Protein AF-A0A3D1RL60-F1 (afdb_monomer_lite)

Foldseek 3Di:
DDACADPVRHGAAEDEAELDPCRVVVLVVCVVVPHQEYEHDDPDQPDPSNVVVVVVCCVVPVNHHYHTDDPPDD

Secondary structure (DSSP, 8-state):
----B-TTSPBP-EEEE-SSTTHHHHHHHHHHTT-SEEEE--S-TTSHHHHHHHHHHHHH-TTSEEEE---S--

Sequence (74 aa):
PRAAKDLKGRLVVGAAVGVTKDTMERVKALKEAGADVIVVDTAHGHSLGVIKMVGYIKEKFPEVEVIAGNVATA

Structure (mmCIF, N/CA/C/O backbone):
data_AF-A0A3D1RL60-F1
#
_entry.id   AF-A0A3D1RL60-F1
#
loop_
_atom_site.group_PDB
_atom_site.id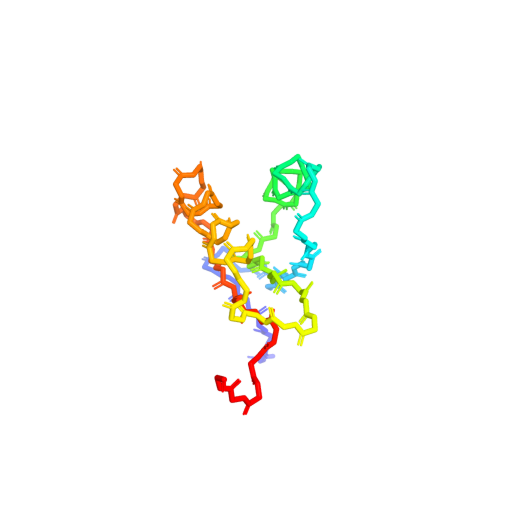
_atom_site.type_symbol
_atom_site.label_atom_id
_atom_site.label_alt_id
_atom_site.label_comp_id
_atom_site.label_asym_id
_atom_site.label_entity_id
_atom_site.label_seq_id
_atom_site.pdbx_PDB_ins_code
_atom_site.Cartn_x
_atom_site.Cartn_y
_atom_site.Cartn_z
_atom_site.occupancy
_atom_site.B_iso_or_equiv
_atom_site.auth_seq_id
_atom_site.auth_comp_id
_atom_site.auth_asym_id
_atom_site.auth_atom_id
_atom_site.pdbx_PDB_model_num
ATOM 1 N N . PRO A 1 1 ? -28.147 3.269 4.004 1.00 84.06 1 PRO A N 1
ATOM 2 C CA . PRO A 1 1 ? -28.107 1.803 4.245 1.00 84.06 1 PRO A CA 1
ATOM 3 C C . PRO A 1 1 ? -27.025 1.004 3.479 1.00 84.06 1 PRO A C 1
ATOM 5 O O . PRO A 1 1 ? -26.822 -0.146 3.837 1.00 84.06 1 PRO A O 1
ATOM 8 N N . ARG A 1 2 ? -26.323 1.556 2.469 1.00 94.31 2 ARG A N 1
ATOM 9 C CA . ARG A 1 2 ? -25.299 0.824 1.678 1.00 94.31 2 ARG A CA 1
ATOM 10 C C . ARG A 1 2 ? -23.905 1.483 1.678 1.00 94.31 2 ARG A C 1
ATOM 12 O O . ARG A 1 2 ? -23.210 1.454 0.672 1.00 94.31 2 ARG A O 1
ATOM 19 N N . ALA A 1 3 ? -23.525 2.144 2.771 1.00 96.62 3 ALA A N 1
ATOM 20 C CA . ALA A 1 3 ? -22.188 2.735 2.876 1.00 96.62 3 ALA A CA 1
ATOM 21 C C . ALA A 1 3 ? -21.129 1.631 3.033 1.00 96.62 3 ALA A C 1
ATOM 23 O O . ALA A 1 3 ? -21.344 0.709 3.821 1.00 96.62 3 ALA A O 1
ATOM 24 N N . ALA A 1 4 ? -20.002 1.745 2.326 1.00 97.12 4 ALA A N 1
ATOM 25 C CA . ALA A 1 4 ? -18.847 0.873 2.520 1.00 97.12 4 ALA A CA 1
ATOM 26 C C . ALA A 1 4 ? -18.206 1.197 3.871 1.00 97.12 4 ALA A C 1
ATOM 28 O O . ALA A 1 4 ? -17.702 2.305 4.073 1.00 97.12 4 ALA A O 1
ATOM 29 N N . LYS A 1 5 ? -18.287 0.251 4.807 1.00 96.88 5 LYS A N 1
ATOM 30 C CA . LYS A 1 5 ? -17.782 0.413 6.166 1.00 96.88 5 LYS A CA 1
ATOM 31 C C . LYS A 1 5 ? -16.867 -0.736 6.557 1.00 96.88 5 LYS A C 1
ATOM 33 O O . LYS A 1 5 ? -17.105 -1.868 6.141 1.00 96.88 5 LYS A O 1
ATOM 38 N N . ASP A 1 6 ? -15.861 -0.432 7.364 1.00 94.44 6 ASP A N 1
ATOM 39 C CA . ASP A 1 6 ? -14.996 -1.429 7.987 1.00 94.44 6 ASP A CA 1
ATOM 40 C C . ASP A 1 6 ? -15.710 -2.152 9.151 1.00 94.44 6 ASP A C 1
ATOM 42 O O . ASP A 1 6 ? -16.843 -1.829 9.528 1.00 94.44 6 ASP A O 1
ATOM 46 N N . LEU A 1 7 ? -15.024 -3.120 9.769 1.00 92.50 7 LEU A N 1
ATOM 47 C CA . LEU A 1 7 ? -15.534 -3.866 10.931 1.00 92.50 7 LEU A CA 1
ATOM 48 C C . LEU A 1 7 ? -15.776 -2.987 12.174 1.00 92.50 7 LEU A C 1
ATOM 50 O O . LEU A 1 7 ? -16.427 -3.427 13.119 1.00 92.50 7 LEU A O 1
ATOM 54 N N . LYS A 1 8 ? -15.265 -1.751 12.188 1.00 93.25 8 LYS A N 1
ATOM 55 C CA . LYS A 1 8 ? -15.441 -0.764 13.263 1.00 93.25 8 LYS A CA 1
ATOM 56 C C . LYS A 1 8 ? -16.553 0.244 12.943 1.00 93.25 8 LYS A C 1
ATOM 58 O O . LYS A 1 8 ? -16.803 1.149 13.735 1.00 93.25 8 LYS A O 1
ATOM 63 N N . GLY A 1 9 ? -17.223 0.107 11.797 1.00 95.31 9 GLY A N 1
ATOM 64 C CA . GLY A 1 9 ? -18.295 0.992 11.349 1.00 95.31 9 GLY A CA 1
ATOM 65 C C . GLY A 1 9 ? -17.833 2.318 10.731 1.00 95.31 9 GLY A C 1
ATOM 66 O O . GLY A 1 9 ? -18.691 3.157 10.431 1.00 95.31 9 GLY A O 1
ATOM 67 N N . ARG A 1 10 ? -16.523 2.513 10.521 1.00 96.38 10 ARG A N 1
ATOM 68 C CA . ARG A 1 10 ? -15.939 3.684 9.840 1.00 96.38 10 ARG A CA 1
ATOM 69 C C . ARG A 1 10 ? -16.069 3.520 8.329 1.00 96.38 10 ARG A C 1
ATOM 71 O O . ARG A 1 10 ? -16.181 2.398 7.854 1.00 96.38 10 ARG A O 1
ATOM 78 N N . LEU A 1 11 ? -16.064 4.617 7.571 1.00 97.31 11 LEU A N 1
ATOM 79 C CA . LEU A 1 11 ? -16.010 4.532 6.107 1.00 97.31 11 LEU A CA 1
ATOM 80 C C . LEU A 1 11 ? -14.675 3.928 5.664 1.00 97.31 11 LEU A C 1
ATOM 82 O O . LEU A 1 11 ? -13.644 4.293 6.222 1.00 97.31 11 LEU A O 1
ATOM 86 N N . VAL A 1 12 ? -14.715 3.043 4.666 1.00 97.56 12 VAL A N 1
ATOM 87 C CA . VAL A 1 12 ? -13.502 2.435 4.097 1.00 97.56 12 VAL A CA 1
ATOM 88 C C . VAL A 1 12 ? -12.715 3.476 3.306 1.00 97.56 12 VAL A C 1
ATOM 90 O O . VAL A 1 12 ? -13.293 4.204 2.494 1.00 97.56 12 VAL A O 1
ATOM 93 N N . VAL A 1 13 ? -11.400 3.514 3.510 1.00 97.94 13 VAL A N 1
ATOM 94 C CA . VAL A 1 13 ? -10.481 4.432 2.829 1.00 97.94 13 VAL A CA 1
ATOM 95 C C . VAL A 1 13 ? -9.324 3.660 2.200 1.00 97.94 13 VAL A C 1
ATOM 97 O O . VAL A 1 13 ? -8.641 2.882 2.862 1.00 97.94 13 VAL A O 1
ATOM 100 N N . GLY A 1 14 ? -9.074 3.921 0.917 1.00 98.00 14 GLY A N 1
ATOM 101 C CA . GLY A 1 14 ? -7.878 3.466 0.211 1.00 98.00 14 GLY A CA 1
ATOM 102 C C . GLY A 1 14 ? -6.947 4.625 -0.125 1.00 98.00 14 GLY A C 1
ATOM 103 O O . GLY A 1 14 ? -7.406 5.744 -0.352 1.00 98.00 14 GLY A O 1
ATOM 104 N N . ALA A 1 15 ? -5.644 4.353 -0.178 1.00 98.44 15 ALA A N 1
ATOM 105 C CA . ALA A 1 15 ? -4.635 5.335 -0.565 1.00 98.44 15 ALA A CA 1
ATOM 106 C C . ALA A 1 15 ? -3.606 4.733 -1.530 1.00 98.44 15 ALA A C 1
ATOM 108 O O . ALA A 1 15 ? -3.218 3.574 -1.394 1.00 98.44 15 ALA A O 1
ATOM 109 N N . ALA A 1 16 ? -3.159 5.528 -2.502 1.00 98.19 16 ALA A N 1
ATOM 110 C CA . ALA A 1 16 ? -2.181 5.107 -3.499 1.00 98.19 16 ALA A CA 1
ATOM 111 C C . ALA A 1 16 ? -0.760 5.555 -3.133 1.00 98.19 16 ALA A C 1
ATOM 113 O O . ALA A 1 16 ? -0.547 6.652 -2.609 1.00 98.19 16 ALA A O 1
ATOM 114 N N . VAL A 1 17 ? 0.217 4.712 -3.453 1.00 97.94 17 VAL A N 1
ATOM 115 C CA . VAL A 1 17 ? 1.651 4.988 -3.327 1.00 97.94 17 VAL A CA 1
ATOM 116 C C . VAL A 1 17 ? 2.389 4.518 -4.581 1.00 97.94 17 VAL A C 1
ATOM 118 O O . VAL A 1 17 ? 1.945 3.595 -5.258 1.00 97.94 17 VAL A O 1
ATOM 121 N N . GLY A 1 18 ? 3.526 5.146 -4.882 1.00 96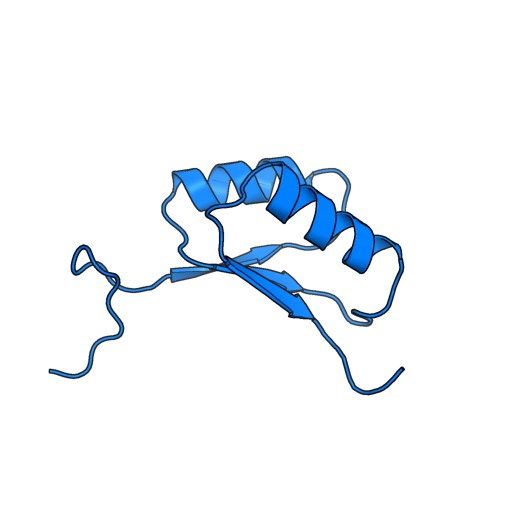.31 18 GLY A N 1
ATOM 122 C CA . GLY A 1 18 ? 4.424 4.700 -5.951 1.00 96.31 18 GLY A CA 1
ATOM 123 C C . GLY A 1 18 ? 5.397 3.611 -5.485 1.00 96.31 18 GLY A C 1
ATOM 124 O O . GLY A 1 18 ? 5.134 2.879 -4.536 1.00 96.31 18 GLY A O 1
ATOM 125 N N . VAL A 1 19 ? 6.556 3.528 -6.149 1.00 95.75 19 VAL A N 1
ATOM 126 C CA . VAL A 1 19 ? 7.640 2.569 -5.832 1.00 95.75 19 VAL A CA 1
ATOM 127 C C . VAL A 1 19 ? 8.993 3.245 -5.572 1.00 95.75 19 VAL A C 1
ATOM 129 O O . VAL A 1 19 ? 10.056 2.646 -5.727 1.00 95.75 19 VAL A O 1
ATOM 132 N N . THR A 1 20 ? 8.976 4.523 -5.197 1.00 94.12 20 THR A N 1
ATOM 133 C CA . THR A 1 20 ? 10.173 5.309 -4.867 1.00 94.12 20 THR A CA 1
ATOM 134 C C . THR A 1 20 ? 10.710 4.971 -3.472 1.00 94.12 20 THR A C 1
ATOM 136 O O . THR A 1 20 ? 10.061 4.278 -2.686 1.00 94.12 20 THR A O 1
ATOM 139 N N . LYS A 1 21 ? 11.913 5.456 -3.139 1.00 91.81 21 LYS A N 1
ATOM 140 C CA . LYS A 1 21 ? 12.598 5.139 -1.870 1.00 91.81 21 LYS A CA 1
ATOM 141 C C . LYS A 1 21 ? 11.804 5.543 -0.618 1.00 91.81 21 LYS A C 1
ATOM 143 O O . LYS A 1 21 ? 11.915 4.876 0.401 1.00 91.81 21 LYS A O 1
ATOM 148 N N . ASP A 1 22 ? 10.990 6.590 -0.708 1.00 95.38 22 ASP A N 1
ATOM 149 C CA . ASP A 1 22 ? 10.148 7.120 0.372 1.00 95.38 22 ASP A CA 1
ATOM 150 C C . ASP A 1 22 ? 8.798 6.391 0.522 1.00 95.38 22 ASP A C 1
ATOM 152 O O . ASP A 1 22 ? 8.014 6.705 1.417 1.00 95.38 22 ASP A O 1
ATOM 156 N N . THR A 1 23 ? 8.508 5.390 -0.319 1.00 96.69 23 THR A N 1
ATOM 157 C CA . THR A 1 23 ? 7.217 4.676 -0.312 1.00 96.69 23 THR A CA 1
ATOM 158 C C . THR A 1 23 ? 6.884 4.087 1.057 1.00 96.69 23 THR A C 1
ATOM 160 O O . THR A 1 23 ? 5.756 4.224 1.520 1.00 96.69 23 THR A O 1
ATOM 163 N N . MET A 1 24 ? 7.852 3.482 1.750 1.00 97.44 24 MET A N 1
ATOM 164 C CA . MET A 1 24 ? 7.597 2.852 3.052 1.00 97.44 24 MET A CA 1
ATOM 165 C C . MET A 1 24 ? 7.236 3.860 4.149 1.00 97.44 24 MET A C 1
ATOM 167 O O . MET A 1 24 ? 6.420 3.549 5.017 1.00 97.44 24 MET A O 1
ATOM 171 N N . GLU A 1 25 ? 7.796 5.071 4.098 1.00 97.81 25 GLU A N 1
ATOM 172 C CA . GLU A 1 25 ? 7.435 6.152 5.021 1.00 97.81 25 GLU A CA 1
ATOM 173 C C . GLU A 1 25 ? 5.994 6.609 4.773 1.00 97.81 25 GLU A C 1
ATOM 175 O O . GLU A 1 25 ? 5.218 6.756 5.718 1.00 97.81 25 GLU A O 1
ATOM 180 N N . ARG A 1 26 ? 5.599 6.730 3.499 1.00 98.12 26 ARG A N 1
ATOM 181 C CA . ARG A 1 26 ? 4.218 7.059 3.118 1.00 98.12 26 ARG A CA 1
ATOM 182 C C . ARG A 1 26 ? 3.231 5.975 3.532 1.00 98.12 26 ARG A C 1
ATOM 184 O O . ARG A 1 26 ? 2.200 6.295 4.112 1.00 98.12 26 ARG A O 1
ATOM 191 N N . VAL A 1 27 ? 3.545 4.704 3.280 1.00 98.19 27 VAL A N 1
ATOM 192 C CA . VAL A 1 27 ? 2.698 3.568 3.685 1.00 98.19 27 VAL A CA 1
ATOM 193 C C . VAL A 1 27 ? 2.485 3.569 5.195 1.00 98.19 27 VAL A C 1
ATOM 195 O O . VAL A 1 27 ? 1.350 3.437 5.649 1.00 98.19 27 VAL A O 1
ATOM 198 N N . LYS A 1 28 ? 3.553 3.783 5.975 1.00 98.12 28 LYS A N 1
ATOM 199 C CA . LYS A 1 28 ? 3.455 3.899 7.431 1.00 98.12 28 LYS A CA 1
ATOM 200 C C . LYS A 1 28 ? 2.511 5.034 7.838 1.00 98.12 28 LYS A C 1
ATOM 202 O O . LYS A 1 28 ? 1.592 4.795 8.616 1.00 98.12 28 LYS A O 1
ATOM 207 N N . ALA A 1 29 ? 2.707 6.232 7.287 1.00 98.38 29 ALA A N 1
ATOM 208 C CA . ALA A 1 29 ? 1.887 7.396 7.613 1.00 98.38 29 ALA A CA 1
ATOM 209 C C . ALA A 1 29 ? 0.404 7.191 7.250 1.00 98.38 29 ALA A C 1
ATOM 211 O O . ALA A 1 29 ? -0.480 7.536 8.029 1.00 98.38 29 ALA A O 1
ATOM 212 N N . LEU A 1 30 ? 0.118 6.584 6.094 1.00 98.25 30 LEU A N 1
ATOM 213 C CA . LEU A 1 30 ? -1.248 6.304 5.638 1.00 98.25 30 LEU A CA 1
ATOM 214 C C . LEU A 1 30 ? -1.942 5.248 6.505 1.00 98.25 30 LEU A C 1
ATOM 216 O O . LEU A 1 30 ? -3.105 5.415 6.871 1.00 98.25 30 LEU A O 1
ATOM 220 N N . LYS A 1 31 ? -1.222 4.190 6.884 1.00 96.81 31 LYS A N 1
ATOM 221 C CA . LYS A 1 31 ? -1.709 3.186 7.834 1.00 96.81 31 LYS A CA 1
ATOM 222 C C . LYS A 1 31 ? -2.031 3.820 9.190 1.00 96.81 31 LYS A C 1
ATOM 224 O O . LYS A 1 31 ? -3.091 3.559 9.751 1.00 96.81 31 LYS A O 1
ATOM 229 N N . GLU A 1 32 ? -1.136 4.656 9.718 1.00 97.31 32 GLU A N 1
ATOM 230 C CA . GLU A 1 32 ? -1.343 5.369 10.988 1.00 97.31 32 GLU A CA 1
ATOM 231 C C . GLU A 1 32 ? -2.532 6.339 10.916 1.00 97.31 32 GLU A C 1
ATOM 233 O O . GLU A 1 32 ? -3.286 6.456 11.880 1.00 97.31 32 GLU A O 1
ATOM 238 N N . ALA A 1 33 ? -2.765 6.956 9.753 1.00 97.25 33 ALA A N 1
ATOM 239 C CA . ALA A 1 33 ? -3.957 7.758 9.478 1.00 97.25 33 ALA A CA 1
ATOM 240 C C . ALA A 1 33 ? -5.246 6.921 9.330 1.00 97.25 33 ALA A C 1
ATOM 242 O O . ALA A 1 33 ? -6.345 7.476 9.318 1.00 97.25 33 ALA A O 1
ATOM 243 N N . GLY A 1 34 ? -5.131 5.592 9.256 1.00 95.75 34 GLY A N 1
ATOM 244 C CA . GLY A 1 34 ? -6.256 4.664 9.235 1.00 95.75 34 GLY A CA 1
ATOM 245 C C . GLY A 1 34 ? -6.727 4.246 7.846 1.00 95.75 34 GLY A C 1
ATOM 246 O O . GLY A 1 34 ? -7.883 3.844 7.739 1.00 95.75 34 GLY A O 1
ATOM 247 N N . ALA A 1 35 ? -5.877 4.330 6.816 1.00 97.50 35 ALA A N 1
ATOM 248 C CA . ALA A 1 35 ? -6.163 3.721 5.518 1.00 97.50 35 ALA A CA 1
ATOM 249 C C . ALA A 1 35 ? -6.301 2.195 5.659 1.00 97.50 35 ALA A C 1
ATOM 251 O O . ALA A 1 35 ? -5.460 1.544 6.281 1.00 97.50 35 ALA A O 1
ATOM 252 N N . ASP A 1 36 ? -7.352 1.634 5.064 1.00 96.94 36 ASP A N 1
ATOM 253 C CA . ASP A 1 36 ? -7.667 0.204 5.134 1.00 96.94 36 ASP A CA 1
ATOM 254 C C . ASP A 1 36 ? -6.958 -0.595 4.030 1.00 96.94 36 ASP A C 1
ATOM 256 O O . ASP A 1 36 ? -6.671 -1.779 4.198 1.00 96.94 36 ASP A O 1
ATOM 260 N N . VAL A 1 37 ? -6.660 0.054 2.898 1.00 97.94 37 VAL A N 1
ATOM 261 C CA . VAL A 1 37 ? -5.988 -0.562 1.748 1.00 97.94 37 VAL A CA 1
ATOM 262 C C . VAL A 1 37 ? -4.956 0.378 1.133 1.00 97.94 37 VAL A C 1
ATOM 264 O O . VAL A 1 37 ? -5.182 1.586 1.004 1.00 97.94 37 VAL A O 1
ATOM 267 N N . ILE A 1 38 ? -3.825 -0.189 0.718 1.00 98.56 38 ILE A N 1
ATOM 268 C CA . ILE A 1 38 ? -2.773 0.512 -0.016 1.00 98.56 38 ILE A CA 1
ATOM 269 C C . ILE A 1 38 ? -2.730 0.005 -1.454 1.00 98.56 38 ILE A C 1
ATOM 271 O O . ILE A 1 38 ? -2.613 -1.193 -1.704 1.00 98.56 38 ILE A O 1
ATOM 275 N N . VAL A 1 39 ? -2.789 0.928 -2.408 1.00 98.44 39 VAL A N 1
ATOM 276 C CA . VAL A 1 39 ? -2.637 0.633 -3.835 1.00 98.44 39 VAL A CA 1
ATOM 277 C C . VAL A 1 39 ? -1.215 0.984 -4.257 1.00 98.44 39 VAL A C 1
ATOM 279 O O . VAL A 1 39 ? -0.803 2.135 -4.123 1.00 98.44 39 VAL A O 1
ATOM 282 N N . VAL A 1 40 ? -0.460 0.012 -4.766 1.00 97.88 40 VAL A N 1
ATOM 283 C CA . VAL A 1 40 ? 0.819 0.284 -5.435 1.00 97.88 40 VAL A CA 1
ATOM 284 C C . VAL A 1 40 ? 0.498 0.675 -6.872 1.00 97.88 40 VAL A C 1
ATOM 286 O O . VAL A 1 40 ? 0.181 -0.183 -7.694 1.00 97.88 40 VAL A O 1
ATOM 289 N N . ASP A 1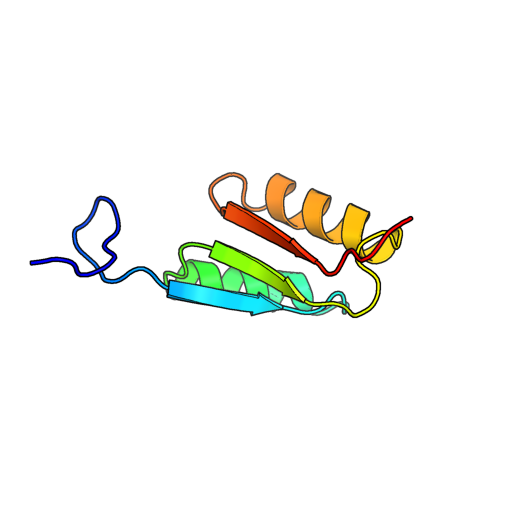 41 ? 0.531 1.977 -7.136 1.00 97.00 41 ASP A N 1
ATOM 290 C CA . ASP A 1 41 ? 0.131 2.586 -8.401 1.00 97.00 41 ASP A CA 1
ATOM 291 C C . ASP A 1 41 ? 1.342 2.772 -9.317 1.00 97.00 41 ASP A C 1
ATOM 293 O O . ASP A 1 41 ? 2.248 3.567 -9.046 1.00 97.00 41 ASP A O 1
ATOM 297 N N . THR A 1 42 ? 1.375 1.998 -10.403 1.00 94.12 42 THR A N 1
ATOM 298 C CA . THR A 1 42 ? 2.414 2.087 -11.430 1.00 94.12 42 THR A CA 1
ATOM 299 C C . THR A 1 42 ? 1.861 1.779 -12.816 1.00 94.12 42 THR A C 1
ATOM 301 O O . THR A 1 42 ? 0.898 1.032 -12.969 1.00 94.12 42 THR A O 1
ATOM 304 N N . ALA A 1 43 ? 2.535 2.271 -13.859 1.00 92.88 43 ALA A N 1
ATOM 305 C CA . ALA A 1 43 ? 2.185 1.922 -15.237 1.00 92.88 43 ALA A CA 1
ATOM 306 C C . ALA A 1 43 ? 2.456 0.439 -15.582 1.00 92.88 43 ALA A C 1
ATOM 308 O O . ALA A 1 43 ? 1.736 -0.132 -16.395 1.00 92.88 43 ALA A O 1
ATOM 309 N N . HIS A 1 44 ? 3.476 -0.187 -14.971 1.00 92.19 44 HIS A N 1
ATOM 310 C CA . HIS A 1 44 ? 3.920 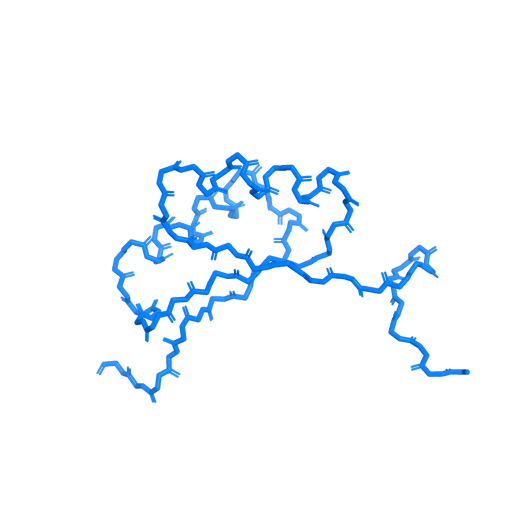-1.558 -15.271 1.00 92.19 44 HIS A CA 1
ATOM 311 C C . HIS A 1 44 ? 4.113 -2.378 -13.981 1.00 92.19 44 HIS A C 1
ATOM 313 O O . HIS A 1 44 ? 5.218 -2.495 -13.437 1.00 92.19 44 HIS A O 1
ATOM 319 N N . GLY A 1 45 ? 3.023 -2.979 -13.503 1.00 92.50 45 GLY A N 1
ATOM 320 C CA . GLY A 1 45 ? 2.948 -3.694 -12.226 1.00 92.50 45 GLY A CA 1
ATOM 321 C C . GLY A 1 45 ? 3.749 -4.999 -12.160 1.00 92.50 45 GLY A C 1
ATOM 322 O O . GLY A 1 45 ? 4.067 -5.470 -11.074 1.00 92.50 45 GLY A O 1
ATOM 323 N N . HIS A 1 46 ? 4.129 -5.570 -13.306 1.00 92.94 46 HIS A N 1
ATOM 324 C CA . HIS A 1 46 ? 4.954 -6.784 -13.375 1.00 92.94 46 HIS A CA 1
ATOM 325 C C . HIS A 1 46 ? 6.451 -6.516 -13.125 1.00 92.94 46 HIS A C 1
ATOM 327 O O . HIS A 1 46 ? 7.255 -7.448 -13.102 1.00 92.94 46 HIS A O 1
ATOM 333 N N . SER A 1 47 ? 6.858 -5.251 -12.966 1.00 93.81 47 SER A N 1
ATOM 334 C CA . SER A 1 47 ? 8.265 -4.910 -12.757 1.00 93.81 47 SER A CA 1
ATOM 335 C C . SER A 1 47 ? 8.792 -5.440 -11.418 1.00 93.81 47 SER A C 1
ATOM 337 O O . SER A 1 47 ? 8.097 -5.457 -10.399 1.00 93.81 47 SER A O 1
ATOM 339 N N . LEU A 1 48 ? 10.076 -5.816 -11.386 1.00 94.19 48 LEU A N 1
ATOM 340 C CA . LEU A 1 48 ? 10.713 -6.336 -10.172 1.00 94.19 48 LEU A CA 1
ATOM 341 C C . LEU A 1 48 ? 10.639 -5.346 -8.995 1.00 94.19 48 LEU A C 1
ATOM 343 O O . LEU A 1 48 ? 10.541 -5.767 -7.845 1.00 94.19 48 LEU A O 1
ATOM 347 N N . GLY A 1 49 ? 10.676 -4.039 -9.274 1.00 94.06 49 GLY A N 1
ATOM 348 C CA . GLY A 1 49 ? 10.530 -2.999 -8.253 1.00 94.06 49 GLY A CA 1
ATOM 349 C C . GLY A 1 49 ? 9.167 -3.044 -7.562 1.00 94.06 49 GLY A C 1
ATOM 350 O O . GLY A 1 49 ? 9.112 -2.982 -6.337 1.00 94.06 49 GLY A O 1
ATOM 351 N N . VAL A 1 50 ? 8.087 -3.232 -8.328 1.00 95.75 50 VAL A N 1
ATOM 352 C CA . VAL A 1 50 ? 6.723 -3.373 -7.791 1.00 95.75 50 VAL A CA 1
ATOM 353 C C . VAL A 1 50 ? 6.594 -4.650 -6.974 1.00 95.75 50 VAL A C 1
ATOM 355 O O . VAL A 1 50 ? 6.155 -4.591 -5.829 1.00 95.75 50 VAL A O 1
ATOM 358 N N . ILE A 1 51 ? 7.043 -5.788 -7.513 1.00 95.81 51 ILE A N 1
ATOM 359 C CA . ILE A 1 51 ? 6.966 -7.085 -6.821 1.00 95.81 51 ILE A CA 1
ATOM 360 C C . ILE A 1 51 ? 7.701 -7.024 -5.474 1.00 95.81 51 ILE A C 1
ATOM 362 O O . ILE A 1 51 ? 7.158 -7.434 -4.447 1.00 95.81 51 ILE A O 1
ATOM 366 N N . LYS A 1 52 ? 8.915 -6.455 -5.456 1.00 96.50 52 LYS A N 1
ATOM 367 C CA . LYS A 1 52 ? 9.678 -6.250 -4.217 1.00 96.50 52 LYS A CA 1
ATOM 368 C C . LYS A 1 52 ? 8.966 -5.299 -3.261 1.00 96.50 52 LYS A C 1
ATOM 370 O O . LYS A 1 52 ? 8.897 -5.601 -2.077 1.00 96.50 52 LYS A O 1
ATOM 375 N N . MET A 1 53 ? 8.420 -4.187 -3.756 1.00 97.12 53 MET A N 1
ATOM 376 C CA . MET A 1 53 ? 7.702 -3.223 -2.919 1.00 97.12 53 MET A CA 1
ATOM 377 C C . MET A 1 53 ? 6.476 -3.852 -2.251 1.00 97.12 53 MET A C 1
ATOM 379 O O . MET A 1 53 ? 6.303 -3.704 -1.047 1.00 97.12 53 MET A O 1
ATOM 383 N N . VAL A 1 54 ? 5.665 -4.611 -2.994 1.00 97.50 54 VAL A N 1
ATOM 384 C CA . VAL A 1 54 ? 4.513 -5.343 -2.439 1.00 97.50 54 VAL A CA 1
ATOM 385 C C . VAL A 1 54 ? 4.968 -6.310 -1.342 1.00 97.50 54 VAL A C 1
ATOM 387 O O . VAL A 1 54 ? 4.385 -6.321 -0.256 1.00 97.50 54 VAL A O 1
ATOM 390 N N . GLY A 1 55 ? 6.044 -7.065 -1.591 1.00 97.38 55 GLY A N 1
ATOM 391 C CA . GLY A 1 55 ? 6.652 -7.949 -0.595 1.00 97.38 55 GLY A CA 1
ATOM 392 C C . GLY A 1 55 ? 7.085 -7.205 0.670 1.00 97.38 55 GLY A C 1
ATOM 393 O O . GLY A 1 55 ? 6.707 -7.598 1.769 1.00 97.38 55 GLY A O 1
ATOM 394 N N . TYR A 1 56 ? 7.799 -6.087 0.524 1.00 97.19 56 TYR A N 1
ATOM 395 C CA . TYR A 1 56 ? 8.257 -5.277 1.655 1.00 97.19 56 TYR A CA 1
ATOM 396 C C . TYR A 1 56 ? 7.111 -4.648 2.449 1.00 97.19 56 TYR A C 1
ATOM 398 O O . TYR A 1 56 ? 7.182 -4.591 3.678 1.00 97.19 56 TYR A O 1
ATOM 406 N N . ILE A 1 57 ? 6.037 -4.211 1.783 1.00 97.81 57 ILE A N 1
ATOM 407 C CA . ILE A 1 57 ? 4.842 -3.706 2.465 1.00 97.81 57 ILE A CA 1
ATOM 408 C C . ILE A 1 57 ? 4.219 -4.819 3.311 1.00 97.81 57 ILE A C 1
ATOM 410 O O . ILE A 1 57 ? 3.981 -4.598 4.496 1.00 97.81 57 ILE A O 1
ATOM 414 N N . LYS A 1 58 ? 4.006 -6.019 2.752 1.00 97.62 58 LYS A N 1
ATOM 415 C CA . LYS A 1 58 ? 3.409 -7.144 3.494 1.00 97.62 58 LYS A CA 1
ATOM 416 C C . LYS A 1 58 ? 4.318 -7.691 4.595 1.00 97.62 58 LYS A C 1
ATOM 418 O O . LYS A 1 58 ? 3.805 -8.123 5.620 1.00 97.62 58 LYS A O 1
ATOM 423 N N . GLU A 1 59 ? 5.637 -7.654 4.418 1.00 97.88 59 GLU A N 1
ATOM 424 C CA . GLU A 1 59 ? 6.596 -8.038 5.460 1.00 97.88 59 GLU A CA 1
ATOM 425 C C . GLU A 1 59 ? 6.546 -7.066 6.647 1.00 97.88 59 GLU A C 1
ATOM 427 O O . GLU A 1 59 ? 6.520 -7.485 7.804 1.00 97.88 59 GLU A O 1
ATOM 432 N N . LYS A 1 60 ? 6.509 -5.755 6.374 1.00 97.31 60 LYS A N 1
ATOM 433 C CA . LYS A 1 60 ? 6.535 -4.723 7.419 1.00 97.31 60 LYS A CA 1
ATOM 434 C C . LYS A 1 60 ? 5.172 -4.489 8.072 1.00 97.31 60 LYS A C 1
ATOM 436 O O . LYS A 1 60 ? 5.117 -4.155 9.256 1.00 97.31 60 LYS A O 1
ATOM 441 N N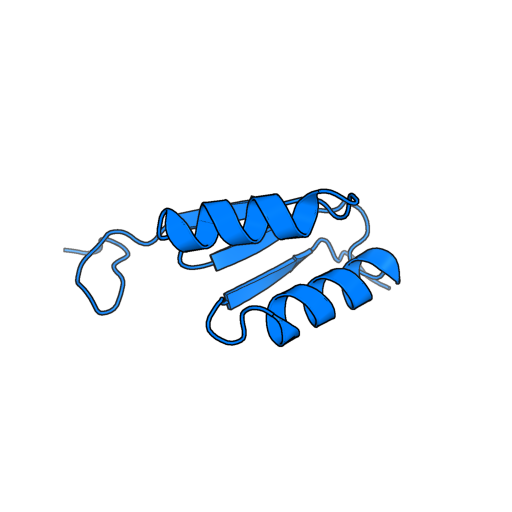 . PHE A 1 61 ? 4.101 -4.619 7.296 1.00 96.88 61 PHE A N 1
ATOM 442 C CA . PHE A 1 61 ? 2.721 -4.323 7.675 1.00 96.88 61 PHE A CA 1
ATOM 443 C C . PHE A 1 61 ? 1.791 -5.455 7.195 1.00 96.88 61 PHE A C 1
ATOM 445 O O . PHE A 1 61 ? 1.008 -5.267 6.258 1.00 96.88 61 PHE A O 1
ATOM 452 N N . PRO A 1 62 ? 1.882 -6.658 7.792 1.00 96.38 62 PRO A N 1
ATOM 453 C CA . PRO A 1 62 ? 1.113 -7.827 7.360 1.00 96.38 62 PRO A CA 1
ATOM 454 C C . PRO A 1 62 ? -0.406 -7.636 7.442 1.00 96.38 62 PRO A C 1
ATOM 456 O O . PRO A 1 62 ? -1.139 -8.299 6.710 1.00 96.38 62 PRO A O 1
ATOM 459 N N . GLU A 1 63 ? -0.879 -6.721 8.286 1.00 93.56 63 GLU A N 1
ATOM 460 C CA . GLU A 1 63 ? -2.290 -6.370 8.454 1.00 93.56 63 GLU A CA 1
ATOM 461 C C . GLU A 1 63 ? -2.838 -5.428 7.374 1.00 93.56 63 GLU A C 1
ATOM 463 O O . GLU A 1 63 ? -4.049 -5.254 7.284 1.00 93.56 63 GLU A O 1
ATOM 468 N N . VAL A 1 64 ? -1.969 -4.791 6.583 1.00 94.88 64 VAL A N 1
ATOM 469 C CA . VAL A 1 64 ? -2.391 -3.879 5.515 1.00 94.88 64 VAL A CA 1
ATOM 470 C C . VAL A 1 64 ? -2.741 -4.689 4.275 1.00 94.88 64 VAL A C 1
ATOM 472 O O . VAL A 1 64 ? -1.927 -5.482 3.787 1.00 94.88 64 VAL A O 1
ATOM 475 N N . GLU A 1 65 ? -3.938 -4.470 3.739 1.00 97.44 65 GLU A N 1
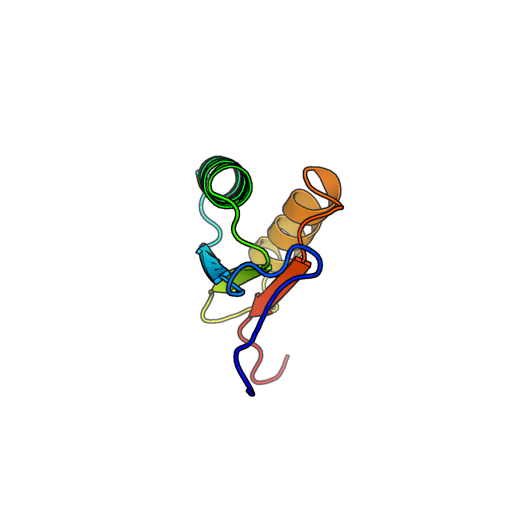ATOM 476 C CA . GLU A 1 65 ? -4.331 -5.014 2.442 1.00 97.44 65 GLU A CA 1
ATOM 477 C C . GLU A 1 65 ? -3.645 -4.237 1.315 1.00 97.44 65 GLU A C 1
ATOM 479 O O . GLU A 1 65 ? -3.560 -3.006 1.348 1.00 97.44 65 GLU A O 1
ATOM 484 N N . VAL A 1 66 ? -3.132 -4.960 0.315 1.00 98.06 66 VAL A N 1
ATOM 485 C CA . VAL A 1 66 ? -2.347 -4.375 -0.778 1.00 98.06 66 VAL A CA 1
ATOM 486 C C . VAL A 1 66 ? -2.962 -4.742 -2.119 1.00 98.06 66 VAL A C 1
ATOM 488 O O . VAL A 1 66 ? -3.127 -5.918 -2.432 1.00 98.06 66 VAL A O 1
ATOM 491 N N . ILE A 1 67 ? -3.244 -3.729 -2.934 1.00 98.25 67 ILE A N 1
ATOM 492 C CA . ILE A 1 67 ? -3.641 -3.886 -4.334 1.00 98.25 67 ILE A CA 1
ATOM 493 C C . ILE A 1 67 ? -2.434 -3.515 -5.193 1.00 98.25 67 ILE A C 1
ATOM 495 O O . ILE A 1 67 ? -1.993 -2.367 -5.195 1.00 98.25 67 ILE A O 1
ATOM 499 N N . ALA A 1 68 ? -1.881 -4.486 -5.914 1.00 96.62 68 ALA A N 1
ATOM 500 C CA . ALA A 1 68 ? -0.790 -4.247 -6.852 1.00 96.62 68 ALA A CA 1
ATOM 501 C C . ALA A 1 68 ? -1.343 -3.881 -8.235 1.00 96.62 68 ALA A C 1
ATOM 503 O O . ALA A 1 68 ? -2.266 -4.532 -8.726 1.00 96.62 68 ALA A O 1
ATOM 504 N N . GLY A 1 69 ? -0.750 -2.882 -8.885 1.00 94.00 69 GLY A N 1
ATOM 505 C CA . GLY A 1 69 ? -1.126 -2.502 -10.237 1.00 94.00 69 GLY A CA 1
ATOM 506 C C . GLY A 1 69 ? -0.050 -1.706 -10.983 1.00 94.00 69 GLY A C 1
ATOM 507 O O . GLY A 1 69 ? 0.991 -1.350 -10.430 1.00 94.00 69 GLY A O 1
ATOM 508 N N . ASN A 1 70 ? -0.236 -1.455 -12.278 1.00 95.19 70 ASN A N 1
ATOM 509 C CA . ASN A 1 70 ? -1.294 -1.992 -13.142 1.00 95.19 70 ASN A CA 1
ATOM 510 C C . ASN A 1 70 ? -0.769 -3.141 -14.009 1.00 95.19 70 ASN A C 1
ATOM 512 O O . ASN A 1 70 ? 0.396 -3.167 -14.402 1.00 95.19 70 ASN A O 1
ATOM 516 N N . VAL A 1 71 ? -1.641 -4.096 -14.325 1.00 92.75 71 VAL A N 1
ATOM 517 C CA . VAL A 1 71 ? -1.326 -5.213 -15.220 1.00 92.75 71 VAL A CA 1
ATOM 518 C C . VAL A 1 71 ? -2.329 -5.191 -16.361 1.00 92.75 71 VAL A C 1
ATOM 520 O O . VAL A 1 71 ? -3.533 -5.202 -16.122 1.00 92.75 71 VAL A O 1
ATOM 523 N N . ALA A 1 72 ? -1.827 -5.142 -17.592 1.00 89.56 72 ALA A N 1
ATOM 524 C CA . ALA A 1 72 ? -2.645 -5.280 -18.795 1.00 89.56 72 ALA A CA 1
ATOM 525 C C . ALA A 1 72 ? -2.411 -6.643 -19.466 1.00 89.56 72 ALA A C 1
ATOM 527 O O . ALA A 1 72 ? -3.375 -7.227 -19.936 1.00 89.56 72 ALA A O 1
ATOM 528 N N . THR A 1 73 ? -1.170 -7.149 -19.415 1.00 70.94 73 THR A N 1
ATOM 529 C CA . THR A 1 73 ? -0.659 -8.518 -19.662 1.00 70.94 73 THR A CA 1
ATOM 530 C C . THR A 1 73 ? 0.833 -8.545 -19.256 1.00 70.94 73 THR A C 1
ATOM 532 O O . THR A 1 73 ? 1.349 -7.503 -18.836 1.00 70.94 73 THR A O 1
ATOM 535 N N . ALA A 1 74 ? 1.512 -9.701 -19.337 1.00 55.91 74 ALA A N 1
ATOM 536 C CA . ALA A 1 74 ? 2.925 -9.869 -18.957 1.00 55.91 74 ALA A CA 1
ATOM 537 C C . ALA A 1 74 ? 3.907 -9.429 -20.052 1.00 55.91 74 ALA A C 1
ATOM 539 O O . ALA A 1 74 ? 3.671 -9.800 -21.224 1.00 55.91 74 ALA A O 1
#

pLDDT: mean 95.12, std 5.94, range [55.91, 98.56]

Radius of gyration: 13.14 Å; chains: 1; bounding box: 41×18×33 Å